Protein AF-A0A7S1R0U5-F1 (afdb_monomer)

Sequence (116 aa):
VPAEVRAEVKICLTGCLPHVRLEWDQLREHDVIFLVRIEAPDEPFEGKVSELDVSEFPERFGVRALRGAEVTELLDEEGNVVSDPNPAERKTPVGDNRVLRVLLDPAQYHADLDSV

Structure (mmCIF, N/CA/C/O backbone):
data_AF-A0A7S1R0U5-F1
#
_entry.id   AF-A0A7S1R0U5-F1
#
loop_
_atom_site.group_PDB
_atom_site.id
_atom_site.type_symbol
_atom_site.label_atom_id
_atom_site.label_alt_id
_atom_site.label_comp_id
_atom_site.label_asym_id
_atom_site.label_entity_id
_atom_site.label_seq_id
_atom_site.pdbx_PDB_ins_code
_atom_site.Cartn_x
_atom_site.Cartn_y
_atom_site.Cartn_z
_atom_site.occupancy
_atom_site.B_iso_or_equiv
_atom_site.auth_seq_id
_atom_site.auth_comp_id
_atom_site.auth_asym_id
_atom_site.auth_atom_id
_atom_site.pdbx_PDB_model_num
ATOM 1 N N . VAL A 1 1 ? -15.137 -16.455 -4.804 1.00 86.81 1 VAL A N 1
ATOM 2 C CA . VAL A 1 1 ? -13.733 -15.985 -4.703 1.00 86.81 1 VAL A CA 1
ATOM 3 C C . VAL A 1 1 ? -13.115 -15.886 -6.098 1.00 86.81 1 VAL A C 1
ATOM 5 O O . VAL A 1 1 ? -13.153 -16.887 -6.811 1.00 86.81 1 VAL A O 1
ATOM 8 N N . PRO A 1 2 ? -12.632 -14.705 -6.528 1.00 95.44 2 PRO A N 1
ATOM 9 C CA . PRO A 1 2 ? -11.929 -14.534 -7.804 1.00 95.44 2 PRO A CA 1
ATOM 10 C C . PRO A 1 2 ? -10.569 -15.252 -7.811 1.00 95.44 2 PRO A C 1
ATOM 12 O O . PRO A 1 2 ? -10.019 -15.549 -6.756 1.00 95.44 2 PRO A O 1
ATOM 15 N N . ALA A 1 3 ? -10.027 -15.535 -8.998 1.00 95.88 3 ALA A N 1
ATOM 16 C CA . ALA A 1 3 ? -8.712 -16.174 -9.129 1.00 95.88 3 ALA A CA 1
ATOM 17 C C . ALA A 1 3 ? -7.557 -15.230 -8.751 1.00 95.88 3 ALA A C 1
ATOM 19 O O . ALA A 1 3 ? -6.531 -15.679 -8.254 1.00 95.88 3 ALA A O 1
ATOM 20 N N . GLU A 1 4 ? -7.733 -13.932 -8.987 1.00 97.12 4 GLU A N 1
ATOM 21 C CA . GLU A 1 4 ? -6.749 -12.888 -8.720 1.00 97.12 4 GLU A CA 1
ATOM 22 C C . GLU A 1 4 ? -7.475 -11.535 -8.657 1.00 97.12 4 GLU A C 1
ATOM 24 O O . GLU A 1 4 ? -8.501 -11.351 -9.322 1.00 97.12 4 GLU A O 1
ATOM 29 N N . VAL A 1 5 ? -6.956 -10.591 -7.870 1.00 98.12 5 VAL A N 1
ATOM 30 C CA . VAL A 1 5 ? -7.469 -9.218 -7.787 1.00 98.12 5 VAL A CA 1
ATOM 31 C C . VAL A 1 5 ? -6.295 -8.255 -7.926 1.00 98.12 5 VAL A C 1
ATOM 33 O O . VAL A 1 5 ? -5.392 -8.260 -7.093 1.00 98.12 5 VAL A O 1
ATOM 36 N N . ARG A 1 6 ? -6.310 -7.424 -8.974 1.00 98.31 6 ARG A N 1
ATOM 37 C CA . ARG A 1 6 ? -5.282 -6.406 -9.244 1.00 98.31 6 ARG A CA 1
ATOM 38 C C . ARG A 1 6 ? -5.807 -5.006 -8.962 1.00 98.31 6 ARG A C 1
ATOM 40 O O . ARG A 1 6 ? -6.972 -4.720 -9.238 1.00 98.31 6 ARG A O 1
ATOM 47 N N . ALA A 1 7 ? -4.930 -4.125 -8.496 1.00 98.19 7 ALA A N 1
ATOM 48 C CA . ALA A 1 7 ? -5.223 -2.705 -8.344 1.00 98.19 7 ALA A CA 1
ATOM 49 C C . ALA A 1 7 ? -4.005 -1.832 -8.681 1.00 98.19 7 ALA A C 1
ATOM 51 O O . ALA A 1 7 ? -2.863 -2.291 -8.653 1.00 98.19 7 ALA A O 1
ATOM 52 N N . GLU A 1 8 ? -4.265 -0.558 -8.974 1.00 98.06 8 GLU A N 1
ATOM 53 C CA . GLU A 1 8 ? -3.242 0.486 -9.058 1.00 98.06 8 GLU A CA 1
ATOM 54 C C . GLU A 1 8 ? -3.438 1.486 -7.917 1.00 98.06 8 GLU A C 1
ATOM 56 O O . GLU A 1 8 ? -4.528 2.033 -7.737 1.00 98.06 8 GLU A O 1
ATOM 61 N N . VAL A 1 9 ? -2.372 1.750 -7.165 1.00 98.00 9 VAL A N 1
ATOM 62 C CA . VAL A 1 9 ? -2.334 2.738 -6.085 1.00 98.00 9 VAL A CA 1
ATOM 63 C C . VAL A 1 9 ? -1.407 3.867 -6.506 1.00 98.00 9 VAL A C 1
ATOM 65 O O . VAL A 1 9 ? -0.221 3.656 -6.748 1.00 98.00 9 VAL A O 1
ATOM 68 N N . LYS A 1 10 ? -1.950 5.079 -6.608 1.00 97.94 10 LYS A N 1
ATOM 69 C CA . LYS A 1 10 ? -1.190 6.269 -6.998 1.00 97.94 10 LYS A CA 1
ATOM 70 C C . LYS A 1 10 ? -0.837 7.076 -5.761 1.00 97.94 10 LYS A C 1
ATOM 72 O O . LYS A 1 10 ? -1.724 7.394 -4.972 1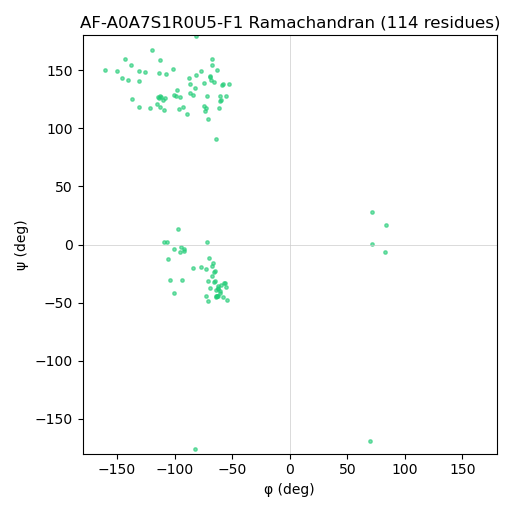.00 97.94 10 LYS A O 1
ATOM 77 N N . ILE A 1 11 ? 0.436 7.423 -5.618 1.00 96.81 11 ILE A N 1
ATOM 78 C CA . ILE A 1 11 ? 0.931 8.256 -4.521 1.00 96.81 11 ILE A CA 1
ATOM 79 C C . ILE A 1 11 ? 1.701 9.453 -5.074 1.00 96.81 11 ILE A C 1
ATOM 81 O O . ILE A 1 11 ? 2.339 9.370 -6.123 1.00 96.81 11 ILE A O 1
ATOM 85 N N . CYS A 1 12 ? 1.634 10.566 -4.349 1.00 97.19 12 CYS A N 1
ATOM 86 C CA . CYS A 1 12 ? 2.373 11.786 -4.644 1.00 97.19 1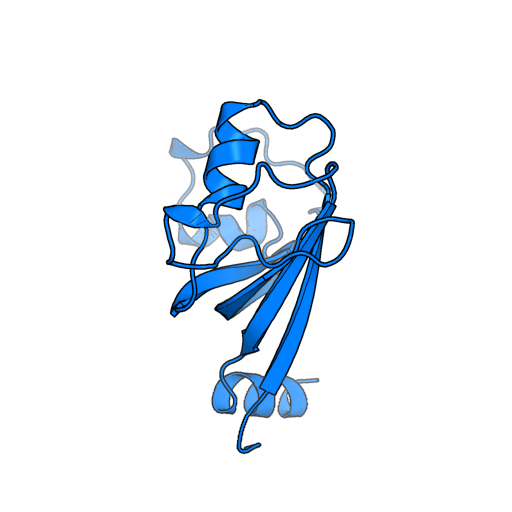2 CYS A CA 1
ATOM 87 C C . CYS A 1 12 ? 3.358 12.045 -3.504 1.00 97.19 12 CYS A C 1
ATOM 89 O O . CYS A 1 12 ? 2.955 12.169 -2.349 1.00 97.19 12 CYS A O 1
ATOM 91 N N . LEU A 1 13 ? 4.646 12.108 -3.836 1.00 96.44 13 LEU A N 1
ATOM 92 C CA . LEU A 1 13 ? 5.743 12.313 -2.889 1.00 96.44 13 LEU A CA 1
ATOM 93 C C . LEU A 1 13 ? 6.194 13.783 -2.818 1.00 96.44 13 LEU A C 1
ATOM 95 O O . LEU A 1 13 ? 7.260 14.088 -2.273 1.00 96.44 13 LEU A O 1
ATOM 99 N N . THR A 1 14 ? 5.412 14.711 -3.377 1.00 97.06 14 THR A N 1
ATOM 100 C CA . THR A 1 14 ? 5.710 16.145 -3.323 1.00 97.06 14 THR A CA 1
ATOM 101 C C . THR A 1 14 ? 5.755 16.624 -1.874 1.00 97.06 14 THR A C 1
ATOM 103 O O . THR A 1 14 ? 4.837 16.404 -1.090 1.00 97.06 14 THR A O 1
ATOM 106 N N . GLY A 1 15 ? 6.844 17.303 -1.509 1.00 95.69 15 GLY A N 1
ATOM 107 C CA . GLY A 1 15 ? 7.069 17.799 -0.149 1.00 95.69 15 GLY A CA 1
ATOM 108 C C . GLY A 1 15 ? 7.640 16.766 0.829 1.00 95.69 15 GLY A C 1
ATOM 109 O O . GLY A 1 15 ? 8.020 17.143 1.938 1.00 95.69 15 GLY A O 1
ATOM 110 N N . CYS A 1 16 ? 7.775 15.493 0.438 1.00 96.44 16 CYS A N 1
ATOM 111 C CA . CYS A 1 16 ? 8.494 14.506 1.238 1.00 96.44 16 CYS A CA 1
ATOM 112 C C . CYS A 1 16 ? 10.001 14.803 1.262 1.00 96.44 16 CYS A C 1
ATOM 114 O O . CYS A 1 16 ? 10.595 15.235 0.270 1.00 96.44 16 CYS A O 1
ATOM 116 N N . LEU A 1 17 ? 10.643 14.517 2.398 1.00 96.81 17 LEU A N 1
ATOM 117 C CA . LEU A 1 17 ? 12.095 14.632 2.529 1.00 96.81 17 LEU A CA 1
ATOM 118 C C . LEU A 1 17 ? 12.805 13.646 1.580 1.00 96.81 17 LEU A C 1
ATOM 120 O O . LEU A 1 17 ? 12.283 12.555 1.341 1.00 96.81 17 LEU A O 1
ATOM 124 N N . PRO A 1 18 ? 14.018 13.964 1.083 1.00 93.94 18 PRO A N 1
ATOM 125 C CA . PRO A 1 18 ? 14.710 13.115 0.109 1.00 93.94 18 PRO A CA 1
ATOM 126 C C . PRO A 1 18 ? 14.903 11.655 0.545 1.00 93.94 18 PRO A C 1
ATOM 128 O O . PRO A 1 18 ? 14.793 10.759 -0.284 1.00 93.94 18 PRO A O 1
ATOM 131 N N . HIS A 1 19 ? 15.153 11.398 1.834 1.00 94.81 19 HIS A N 1
ATOM 132 C CA . HIS A 1 19 ? 15.307 10.029 2.339 1.00 94.81 19 HIS A CA 1
ATOM 133 C C . HIS A 1 19 ? 13.985 9.248 2.328 1.00 94.81 19 HIS A C 1
ATOM 135 O O . HIS A 1 19 ? 13.989 8.085 1.953 1.00 94.81 19 HIS A O 1
ATOM 141 N N . VAL A 1 20 ? 12.856 9.896 2.643 1.00 95.31 20 VAL A N 1
ATOM 142 C CA . VAL A 1 20 ? 11.522 9.276 2.568 1.00 95.31 20 VAL A CA 1
ATOM 143 C C . VAL A 1 20 ? 11.213 8.894 1.125 1.00 95.31 20 VAL A C 1
ATOM 145 O O . VAL A 1 20 ? 10.764 7.787 0.859 1.00 95.31 20 VAL A O 1
ATOM 148 N N . ARG A 1 21 ? 11.507 9.784 0.169 1.00 94.38 21 ARG A N 1
ATOM 149 C CA . ARG A 1 21 ? 11.344 9.483 -1.262 1.00 94.38 21 ARG A CA 1
ATOM 150 C C . ARG A 1 21 ? 12.162 8.263 -1.676 1.00 94.38 21 ARG A C 1
ATOM 152 O O . ARG A 1 21 ? 11.635 7.381 -2.340 1.00 94.38 21 ARG A O 1
ATOM 159 N N . LEU A 1 22 ? 13.419 8.203 -1.236 1.00 92.12 22 LEU A N 1
ATOM 160 C CA . LEU A 1 22 ? 14.305 7.081 -1.523 1.00 92.12 22 LEU A CA 1
ATOM 161 C C . LEU A 1 22 ? 13.783 5.760 -0.938 1.00 92.12 22 LEU A C 1
ATOM 163 O O . LEU A 1 22 ? 13.920 4.735 -1.590 1.00 92.12 22 LEU A O 1
ATOM 167 N N . GLU A 1 23 ? 13.191 5.774 0.258 1.00 94.00 23 GLU A N 1
ATOM 168 C CA . GLU A 1 23 ? 12.573 4.582 0.856 1.00 94.00 23 GLU A CA 1
ATOM 169 C C . GLU A 1 23 ? 11.394 4.072 0.015 1.00 94.00 23 GLU A C 1
ATOM 171 O O . GLU A 1 23 ? 11.322 2.879 -0.272 1.00 94.00 23 GLU A O 1
ATOM 176 N N . TRP A 1 24 ? 10.517 4.965 -0.458 1.00 95.25 24 TRP A N 1
ATOM 177 C CA . TRP A 1 24 ? 9.428 4.589 -1.372 1.00 95.25 24 TRP A CA 1
ATOM 178 C C . TRP A 1 24 ? 9.946 4.063 -2.715 1.00 95.25 24 TRP A C 1
ATOM 180 O O . TRP A 1 24 ? 9.411 3.090 -3.240 1.00 95.25 24 TRP A O 1
ATOM 190 N N . ASP A 1 25 ? 11.013 4.663 -3.245 1.00 93.44 25 ASP A N 1
ATOM 191 C CA . ASP A 1 25 ? 11.663 4.243 -4.493 1.00 93.44 25 ASP A CA 1
ATOM 192 C C . ASP A 1 25 ? 12.401 2.897 -4.368 1.00 93.44 25 ASP A C 1
ATOM 194 O O . ASP A 1 25 ? 12.819 2.321 -5.372 1.00 93.44 25 ASP A O 1
ATOM 198 N N . GLN A 1 26 ? 12.587 2.387 -3.148 1.00 92.81 26 GLN A N 1
ATOM 199 C CA . GLN A 1 26 ? 13.238 1.103 -2.886 1.00 92.81 26 GLN A CA 1
ATOM 200 C C . GLN A 1 26 ? 12.273 -0.081 -2.813 1.00 92.81 26 GLN A C 1
ATOM 202 O O . GLN A 1 26 ? 12.766 -1.210 -2.716 1.00 92.81 26 GLN A O 1
ATOM 207 N N . LEU A 1 27 ? 10.956 0.157 -2.879 1.00 94.69 27 LEU A N 1
ATOM 208 C CA . LEU A 1 27 ? 9.956 -0.909 -2.920 1.00 94.69 27 LEU A CA 1
ATOM 209 C C . LEU A 1 27 ? 10.176 -1.820 -4.131 1.00 94.69 27 LEU A C 1
ATOM 211 O O . LEU A 1 27 ? 10.442 -1.366 -5.249 1.00 94.69 27 LEU A O 1
ATOM 215 N N . ARG A 1 28 ? 10.055 -3.122 -3.895 1.00 92.69 28 ARG A N 1
ATOM 216 C CA . ARG A 1 28 ? 10.321 -4.182 -4.867 1.00 92.69 28 ARG A CA 1
ATOM 217 C C . ARG A 1 28 ? 9.083 -5.022 -5.117 1.00 92.69 28 ARG A C 1
ATOM 219 O O . ARG A 1 28 ? 8.105 -4.971 -4.377 1.00 92.69 28 ARG A O 1
ATOM 226 N N . GLU A 1 29 ? 9.169 -5.833 -6.161 1.00 94.50 29 GLU A N 1
ATOM 227 C CA . GLU A 1 29 ? 8.248 -6.949 -6.341 1.00 94.50 29 GLU A CA 1
ATOM 228 C C . GLU A 1 29 ? 8.226 -7.826 -5.076 1.00 94.50 29 GLU A C 1
ATOM 230 O O . GLU A 1 29 ? 9.272 -8.091 -4.476 1.00 94.50 29 GLU A O 1
ATOM 235 N N . HIS A 1 30 ? 7.027 -8.258 -4.691 1.00 95.44 30 HIS A N 1
ATOM 236 C CA . HIS A 1 30 ? 6.704 -9.045 -3.499 1.00 95.44 30 HIS A CA 1
ATOM 237 C C . HIS A 1 30 ? 6.789 -8.309 -2.153 1.00 95.44 30 HIS A C 1
ATOM 239 O O . HIS A 1 30 ? 6.491 -8.912 -1.118 1.00 95.44 30 HIS A O 1
ATOM 245 N N . ASP A 1 31 ? 7.137 -7.018 -2.127 1.00 96.88 31 ASP A N 1
ATOM 246 C CA . ASP A 1 31 ? 7.005 -6.236 -0.897 1.00 96.88 31 ASP A CA 1
ATOM 247 C C . ASP A 1 31 ? 5.524 -6.089 -0.520 1.00 96.88 31 ASP A C 1
ATOM 249 O O . ASP A 1 31 ? 4.653 -5.871 -1.365 1.00 96.88 31 ASP A O 1
ATOM 253 N N . VAL A 1 32 ? 5.230 -6.191 0.777 1.00 97.56 32 VAL A N 1
ATOM 254 C CA . VAL A 1 32 ? 3.867 -6.057 1.302 1.00 97.56 32 VAL A CA 1
ATOM 255 C C . VAL A 1 32 ? 3.632 -4.626 1.764 1.00 97.56 32 VAL A C 1
ATOM 257 O O . VAL A 1 32 ? 4.362 -4.103 2.606 1.00 97.56 32 VAL A O 1
ATOM 260 N N . ILE A 1 33 ? 2.558 -4.018 1.266 1.00 97.50 33 ILE A N 1
ATOM 261 C CA . ILE A 1 33 ? 2.040 -2.737 1.743 1.00 97.50 33 ILE A CA 1
ATOM 262 C C . ILE A 1 33 ? 0.678 -2.926 2.411 1.00 97.50 33 ILE A C 1
ATOM 264 O O . ILE A 1 33 ? -0.045 -3.892 2.159 1.00 97.50 33 ILE A O 1
ATOM 268 N N . PHE A 1 34 ? 0.304 -1.961 3.246 1.00 97.88 34 PHE A N 1
ATOM 269 C CA . PHE A 1 34 ? -1.013 -1.917 3.867 1.00 97.88 34 PHE A CA 1
ATOM 270 C C . PHE A 1 34 ? -1.814 -0.725 3.350 1.00 97.88 34 PHE A C 1
ATOM 272 O O . PHE A 1 34 ? -1.376 0.422 3.423 1.00 97.88 34 PHE A O 1
ATOM 279 N N . LEU A 1 35 ? -3.018 -1.001 2.859 1.00 97.56 35 LEU A N 1
ATOM 280 C CA . LEU A 1 35 ? -4.013 -0.008 2.484 1.00 97.56 35 LEU A CA 1
ATOM 281 C C . LEU A 1 35 ? -4.868 0.296 3.713 1.00 97.56 35 LEU A C 1
ATOM 283 O O . LEU A 1 35 ? -5.614 -0.563 4.192 1.00 97.56 35 LEU A O 1
ATOM 287 N N . VAL A 1 36 ? -4.741 1.515 4.235 1.00 97.00 36 VAL A N 1
ATOM 288 C CA . VAL A 1 36 ? -5.446 1.965 5.440 1.00 97.00 36 VAL A CA 1
ATOM 289 C C . VAL A 1 36 ? -6.532 2.961 5.053 1.00 97.00 36 VAL A C 1
ATOM 291 O O . VAL A 1 36 ? -6.253 3.971 4.409 1.00 97.00 36 VAL A O 1
ATOM 294 N N . ARG A 1 37 ? -7.772 2.706 5.478 1.00 96.25 37 ARG A N 1
ATOM 295 C CA . ARG A 1 37 ? -8.871 3.673 5.379 1.00 96.25 37 ARG A CA 1
ATOM 296 C C . ARG A 1 37 ? -9.001 4.411 6.702 1.00 96.25 37 ARG A C 1
ATOM 298 O O . ARG A 1 37 ? -9.339 3.795 7.713 1.00 96.25 37 ARG A O 1
ATOM 305 N N . ILE A 1 38 ? -8.769 5.718 6.664 1.00 95.50 38 ILE A N 1
ATOM 306 C CA . ILE A 1 38 ? -8.907 6.612 7.812 1.00 95.50 38 ILE A CA 1
ATOM 307 C C . ILE A 1 38 ? -10.095 7.542 7.562 1.00 95.50 38 ILE A C 1
ATOM 309 O O . ILE A 1 38 ? -10.168 8.199 6.525 1.00 95.50 38 ILE A O 1
ATOM 313 N N . GLU A 1 39 ? -11.020 7.591 8.511 1.00 95.06 39 GLU A N 1
ATOM 314 C CA . GLU A 1 39 ? -12.069 8.604 8.601 1.00 95.06 39 GLU A CA 1
ATOM 315 C C . GLU A 1 39 ? -11.736 9.505 9.783 1.00 95.06 39 GLU A C 1
ATOM 317 O O . GLU A 1 39 ? -11.697 9.026 10.912 1.00 95.06 39 GLU A O 1
ATOM 322 N N . ALA A 1 40 ? -11.469 10.789 9.535 1.00 92.06 40 ALA A N 1
ATOM 323 C CA . ALA A 1 40 ? -11.093 11.706 10.606 1.00 92.06 40 ALA A CA 1
ATOM 324 C C . ALA A 1 40 ? -12.161 11.704 11.723 1.00 92.06 40 ALA A C 1
ATOM 326 O O . ALA A 1 40 ? -13.343 11.866 11.409 1.00 92.06 40 ALA A O 1
ATOM 327 N N . PRO A 1 41 ? -11.772 11.503 12.996 1.00 89.50 41 PRO A N 1
ATOM 328 C CA . PRO A 1 41 ? -12.703 11.591 14.113 1.00 89.50 41 PRO A CA 1
ATOM 329 C C . PRO A 1 41 ? -13.179 13.037 14.301 1.00 89.50 41 PRO A C 1
ATOM 331 O O . PRO A 1 41 ? -12.465 13.981 13.956 1.00 89.50 41 PRO A O 1
ATOM 334 N N . ASP A 1 42 ? -14.370 13.201 14.882 1.00 88.38 42 ASP A N 1
ATOM 335 C CA . ASP A 1 42 ? -14.952 14.524 15.151 1.00 88.38 42 ASP A CA 1
ATOM 336 C C . ASP A 1 42 ? -14.093 15.344 16.127 1.00 88.38 42 ASP A C 1
ATOM 338 O O . ASP A 1 42 ? -13.958 16.559 15.982 1.00 88.38 42 ASP A O 1
ATOM 342 N N . GLU A 1 43 ? -13.478 14.669 17.101 1.00 89.56 43 GLU A N 1
ATOM 343 C CA . GLU A 1 43 ? -12.570 15.269 18.075 1.00 89.56 43 GLU A CA 1
ATOM 344 C C . GLU A 1 43 ? -11.146 14.720 17.890 1.00 89.56 43 GLU A C 1
ATOM 346 O O . GLU A 1 43 ? -10.948 13.498 17.896 1.00 89.56 43 GLU A O 1
ATOM 351 N N . PRO A 1 44 ? -10.130 15.589 17.736 1.00 86.69 44 PRO A N 1
ATOM 352 C CA . PRO A 1 44 ? -8.748 15.150 17.635 1.00 86.69 44 PRO A CA 1
ATOM 353 C C . PRO A 1 44 ? -8.260 14.584 18.974 1.00 86.69 44 PRO A C 1
ATOM 355 O O . PRO A 1 44 ? -8.588 15.085 20.048 1.00 86.69 44 PRO A O 1
ATOM 358 N N . PHE A 1 45 ? -7.418 13.555 18.920 1.00 88.56 45 PHE A N 1
ATOM 359 C CA . PHE A 1 45 ? -6.771 13.032 20.118 1.00 88.56 45 PHE A CA 1
ATOM 360 C C . PHE A 1 45 ? -5.675 13.992 20.611 1.00 88.56 45 PHE A C 1
ATOM 362 O O . PHE A 1 45 ? -4.689 14.226 19.916 1.00 88.56 45 PHE A O 1
ATOM 369 N N . GLU A 1 46 ? -5.834 14.524 21.825 1.00 88.69 46 GLU A N 1
ATOM 370 C CA . GLU A 1 46 ? -4.899 15.491 22.432 1.00 88.69 46 GLU A CA 1
ATOM 371 C C . GLU A 1 46 ? -3.846 14.849 23.360 1.00 88.69 46 GLU A C 1
ATOM 373 O O . GLU A 1 46 ? -2.943 15.525 23.854 1.00 88.69 46 GLU A O 1
ATOM 378 N N . GLY A 1 47 ? -3.954 13.543 23.625 1.00 88.25 47 GLY A N 1
ATOM 379 C CA . GLY A 1 47 ? -3.036 12.813 24.501 1.00 88.25 47 GLY A CA 1
ATOM 380 C C . GLY A 1 47 ? -1.729 12.398 23.818 1.00 88.25 47 GLY A C 1
ATOM 381 O O . GLY A 1 47 ? -1.506 12.608 22.625 1.00 88.25 47 GLY A O 1
ATOM 382 N N . LYS A 1 48 ? -0.844 11.736 24.572 1.00 90.06 48 LYS A N 1
ATOM 383 C CA . LYS A 1 48 ? 0.347 11.101 23.993 1.00 90.06 48 LYS A CA 1
ATOM 384 C C . LYS A 1 48 ? -0.006 9.722 23.456 1.00 90.06 48 LYS A C 1
ATOM 386 O O . LYS A 1 48 ? -0.512 8.885 24.193 1.00 90.06 48 LYS A O 1
ATOM 391 N N . VAL A 1 49 ? 0.353 9.450 22.203 1.00 88.38 49 VAL A N 1
ATOM 392 C CA . VAL A 1 49 ? 0.116 8.140 21.562 1.00 88.38 49 VAL A CA 1
ATOM 393 C C . VAL A 1 49 ? 0.743 6.988 22.357 1.00 88.38 49 VAL A C 1
ATOM 395 O O . VAL A 1 49 ? 0.177 5.9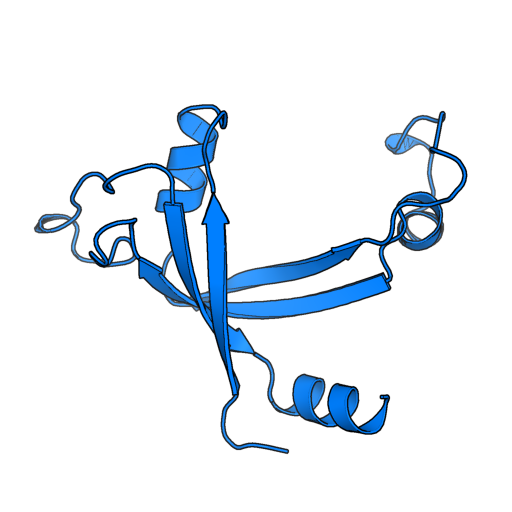07 22.419 1.00 88.38 49 VAL A O 1
ATOM 398 N N . SER A 1 50 ? 1.877 7.227 23.024 1.00 89.25 50 SER A N 1
ATOM 399 C CA . SER A 1 50 ? 2.568 6.231 23.857 1.00 89.25 50 SER A CA 1
ATOM 400 C C . SER A 1 50 ? 1.804 5.800 25.113 1.00 89.25 50 SER A C 1
ATOM 402 O O . SER A 1 50 ? 2.198 4.829 25.748 1.00 89.25 50 SER A O 1
ATOM 404 N N . GLU A 1 51 ? 0.786 6.559 25.520 1.00 89.38 51 GLU A N 1
ATOM 405 C CA . GLU A 1 51 ? -0.038 6.288 26.705 1.00 89.38 51 GLU A CA 1
ATOM 406 C C . GLU A 1 51 ? -1.386 5.646 26.328 1.00 89.38 51 GLU A C 1
ATOM 408 O O . GLU A 1 51 ? -2.153 5.287 27.216 1.00 89.38 51 GLU A O 1
ATOM 413 N N . LEU A 1 52 ? -1.669 5.499 25.028 1.00 89.94 52 LEU A N 1
ATOM 414 C CA . LEU A 1 52 ? -2.901 4.910 24.515 1.00 89.94 52 LEU A CA 1
ATOM 415 C C . LEU A 1 52 ? -2.784 3.384 24.422 1.00 89.94 52 LEU A C 1
ATOM 417 O O . LEU A 1 52 ? -1.765 2.866 23.956 1.00 89.94 52 LEU A O 1
ATOM 421 N N . ASP A 1 53 ? -3.838 2.663 24.808 1.00 92.50 53 ASP A N 1
ATOM 422 C CA . ASP A 1 53 ? -3.904 1.226 24.551 1.00 92.50 53 ASP A CA 1
ATOM 423 C C . ASP A 1 53 ? -4.039 0.967 23.039 1.00 92.50 53 ASP A C 1
ATOM 425 O O . ASP A 1 53 ? -4.748 1.672 22.315 1.00 92.50 53 ASP A O 1
ATOM 429 N N . VAL A 1 54 ? -3.370 -0.072 22.535 1.00 90.12 54 VAL A N 1
ATOM 430 C CA . VAL A 1 54 ? -3.415 -0.451 21.112 1.00 90.12 54 VAL A CA 1
ATOM 431 C C . VAL A 1 54 ? -4.852 -0.708 20.643 1.00 90.12 54 VAL A C 1
ATOM 433 O O . VAL A 1 54 ? -5.186 -0.410 19.498 1.00 90.12 54 VAL A O 1
ATOM 436 N N . SER A 1 55 ? -5.711 -1.229 21.519 1.00 92.00 55 SER A N 1
ATOM 437 C CA . SER A 1 55 ? -7.124 -1.483 21.225 1.00 92.00 55 SER A CA 1
ATOM 438 C C . SER A 1 55 ? -7.951 -0.209 21.025 1.00 92.00 55 SER A C 1
ATOM 440 O O . SER A 1 55 ? -8.920 -0.235 20.269 1.00 92.00 55 SER A O 1
ATOM 442 N N . GLU A 1 56 ? -7.554 0.911 21.632 1.00 91.44 56 GLU A N 1
ATOM 443 C CA . GLU A 1 56 ? -8.232 2.205 21.492 1.00 91.44 56 GLU A CA 1
ATOM 444 C C . GLU A 1 56 ? -7.774 2.971 20.242 1.00 91.44 56 GLU A C 1
ATOM 446 O O . GLU A 1 56 ? -8.473 3.866 19.759 1.00 91.44 56 GLU A O 1
ATOM 451 N 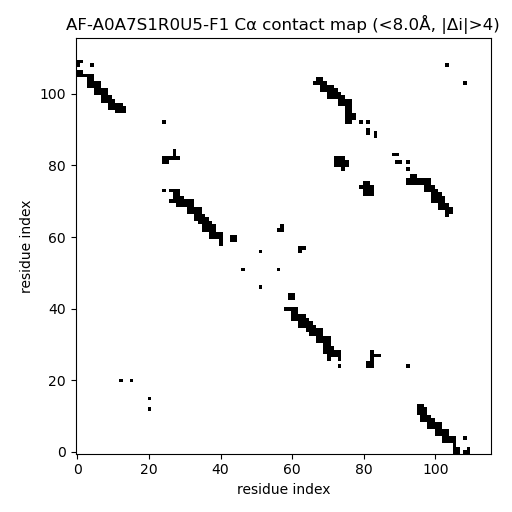N . PHE A 1 57 ? -6.603 2.629 19.693 1.00 92.12 57 PHE A N 1
ATOM 452 C CA . PHE A 1 57 ? -5.997 3.336 18.564 1.00 92.12 57 PHE A CA 1
ATOM 453 C C . PHE A 1 57 ? -6.919 3.447 17.335 1.00 92.12 57 PHE A C 1
ATOM 455 O O . PHE A 1 57 ? -7.063 4.559 16.820 1.00 92.12 57 PHE A O 1
ATOM 462 N N . PRO A 1 58 ? -7.587 2.375 16.857 1.00 92.81 58 PRO A N 1
ATOM 463 C CA . PRO A 1 58 ? -8.433 2.483 15.674 1.00 92.81 58 PRO A CA 1
ATOM 464 C C . PRO A 1 58 ? -9.581 3.478 15.844 1.00 92.81 58 PRO A C 1
ATOM 466 O O . PRO A 1 58 ? -9.867 4.235 14.923 1.00 92.81 58 PRO A O 1
ATOM 469 N N . GLU A 1 59 ? -10.211 3.519 17.018 1.00 91.50 59 GLU A N 1
ATOM 470 C CA . GLU A 1 59 ? -11.308 4.447 17.290 1.00 91.50 59 GLU A CA 1
ATOM 471 C C . GLU A 1 59 ? -10.799 5.888 17.408 1.00 91.50 59 GLU A C 1
ATOM 473 O O . GLU A 1 59 ? -11.310 6.778 16.731 1.00 91.50 59 GLU A O 1
ATOM 478 N N . ARG A 1 60 ? -9.738 6.108 18.195 1.00 91.94 60 ARG A N 1
ATOM 479 C CA . ARG A 1 60 ? -9.166 7.442 18.449 1.00 91.94 60 ARG A CA 1
ATOM 480 C C . ARG A 1 60 ? -8.574 8.110 17.214 1.00 91.94 60 ARG A C 1
ATOM 482 O O . ARG A 1 60 ? -8.584 9.332 17.136 1.00 91.94 60 ARG A O 1
ATOM 489 N N . PHE A 1 61 ? -8.044 7.327 16.277 1.00 93.06 61 PHE A N 1
ATOM 490 C CA . PHE A 1 61 ? -7.439 7.829 15.039 1.00 93.06 61 PHE A CA 1
ATOM 491 C C . PHE A 1 61 ? -8.305 7.579 13.803 1.00 93.06 61 PHE A C 1
ATOM 493 O O . PHE A 1 61 ? -7.897 7.925 12.696 1.00 93.06 61 PHE A O 1
ATOM 500 N N . GLY A 1 62 ? -9.493 6.995 13.975 1.00 94.69 62 GLY A N 1
ATOM 501 C CA . GLY A 1 62 ? -10.455 6.816 12.895 1.00 94.69 62 GLY A CA 1
ATOM 502 C C . GLY A 1 62 ? -10.068 5.767 11.849 1.00 94.69 62 GLY A C 1
ATOM 503 O O . GLY A 1 62 ? -10.469 5.864 10.691 1.00 94.69 62 GLY A O 1
ATOM 504 N N . VAL A 1 63 ? -9.288 4.750 12.217 1.00 95.19 63 VAL A N 1
ATOM 505 C CA . VAL A 1 63 ? -8.947 3.638 11.318 1.00 95.19 63 VAL A CA 1
ATOM 506 C C . VAL A 1 63 ? -10.166 2.729 11.159 1.00 95.19 63 VAL A C 1
ATOM 508 O O . VAL A 1 63 ? -10.608 2.088 12.110 1.00 95.19 63 VAL A O 1
ATOM 511 N N . ARG A 1 64 ? -10.716 2.654 9.943 1.00 94.81 64 ARG A N 1
ATOM 512 C CA . ARG A 1 64 ? -11.942 1.889 9.643 1.00 94.81 64 ARG A CA 1
ATOM 513 C C . ARG A 1 64 ? -11.694 0.577 8.927 1.00 94.81 64 ARG A C 1
ATOM 515 O O . ARG A 1 64 ? -12.471 -0.359 9.074 1.00 94.81 64 ARG A O 1
ATOM 522 N N . ALA A 1 65 ? -10.644 0.519 8.120 1.00 94.75 65 ALA A N 1
ATOM 523 C CA . ALA A 1 65 ? -10.286 -0.685 7.393 1.00 94.75 65 ALA A CA 1
ATOM 524 C C . ALA A 1 65 ? -8.778 -0.750 7.172 1.00 94.75 65 ALA A C 1
ATOM 526 O O . ALA A 1 65 ? -8.110 0.274 7.020 1.00 94.75 65 ALA A O 1
ATOM 527 N N . LEU A 1 66 ? -8.277 -1.980 7.125 1.00 95.75 66 LEU A N 1
ATOM 528 C CA . LEU A 1 66 ? -6.891 -2.315 6.846 1.00 95.75 66 LEU A CA 1
ATOM 529 C C . LEU A 1 66 ? -6.876 -3.505 5.891 1.00 95.75 66 LEU A C 1
ATOM 531 O O . LEU A 1 66 ? -7.496 -4.528 6.188 1.00 95.75 66 LEU A O 1
ATOM 535 N N . ARG A 1 67 ? -6.195 -3.389 4.754 1.00 97.44 67 ARG A N 1
ATOM 536 C CA . ARG A 1 67 ? -6.011 -4.491 3.800 1.00 97.44 67 ARG A CA 1
ATOM 537 C C . ARG A 1 67 ? -4.546 -4.615 3.425 1.00 97.44 67 ARG A C 1
ATOM 539 O O . ARG A 1 67 ? -3.867 -3.605 3.281 1.00 97.44 67 ARG A O 1
ATOM 546 N N . GLY A 1 68 ? -4.065 -5.845 3.290 1.00 97.81 68 GLY A N 1
ATOM 547 C CA . GLY A 1 68 ? -2.747 -6.110 2.725 1.00 97.81 68 GLY A CA 1
ATOM 548 C C . GLY A 1 68 ? -2.802 -6.072 1.201 1.00 97.81 68 GLY A C 1
ATOM 549 O O . GLY A 1 68 ? -3.810 -6.461 0.606 1.00 97.81 68 GLY A O 1
ATOM 550 N N . ALA A 1 69 ? -1.720 -5.612 0.588 1.00 98.38 69 ALA A N 1
ATOM 551 C CA . ALA A 1 69 ? -1.501 -5.705 -0.843 1.00 98.38 69 ALA A CA 1
ATOM 552 C C . ALA A 1 69 ? -0.033 -6.048 -1.113 1.00 98.38 69 ALA A C 1
ATOM 554 O O . ALA A 1 69 ? 0.858 -5.552 -0.426 1.00 98.38 69 ALA A O 1
ATOM 555 N N . GLU A 1 70 ? 0.215 -6.892 -2.104 1.00 98.38 70 GLU A N 1
ATOM 556 C CA . GLU A 1 70 ? 1.561 -7.261 -2.536 1.00 98.38 70 GLU A CA 1
ATOM 557 C C . GLU A 1 70 ? 1.942 -6.443 -3.767 1.00 98.38 70 GLU A C 1
ATOM 559 O O . GLU A 1 70 ? 1.183 -6.396 -4.735 1.00 98.38 70 GLU A O 1
ATOM 564 N N . VAL A 1 71 ? 3.098 -5.786 -3.740 1.00 98.00 71 VAL A N 1
ATOM 565 C CA . VAL A 1 71 ? 3.604 -4.998 -4.866 1.00 98.00 71 VAL A CA 1
ATOM 566 C C . VAL A 1 71 ? 4.065 -5.924 -5.982 1.00 98.00 71 VAL A C 1
ATOM 568 O O . VAL A 1 71 ? 4.889 -6.806 -5.770 1.00 98.00 71 VAL A O 1
ATOM 571 N N . THR A 1 72 ? 3.570 -5.690 -7.195 1.00 97.38 72 THR A N 1
ATOM 572 C CA . THR A 1 72 ? 4.072 -6.352 -8.405 1.00 97.38 72 THR A CA 1
ATOM 573 C C . THR A 1 72 ? 5.008 -5.440 -9.184 1.00 97.38 72 THR A C 1
ATOM 575 O O . THR A 1 72 ? 6.043 -5.880 -9.664 1.00 97.38 72 THR A O 1
ATOM 578 N N . GLU A 1 73 ? 4.662 -4.155 -9.308 1.00 96.31 73 GLU A N 1
ATOM 579 C CA . GLU A 1 73 ? 5.491 -3.164 -10.001 1.00 96.31 73 GLU A CA 1
ATOM 580 C C . GLU A 1 73 ? 5.372 -1.797 -9.322 1.00 96.31 73 GLU A C 1
ATOM 582 O O . GLU A 1 73 ? 4.284 -1.389 -8.912 1.00 96.31 73 GLU A O 1
ATOM 587 N N . LEU A 1 74 ? 6.480 -1.061 -9.269 1.00 96.19 74 LEU A N 1
ATOM 588 C CA . LEU A 1 74 ? 6.511 0.364 -8.950 1.00 96.19 74 LEU A CA 1
ATOM 589 C C . LEU A 1 74 ? 6.889 1.131 -10.213 1.00 96.19 74 LEU A C 1
ATOM 591 O O . LEU A 1 74 ? 7.943 0.870 -10.789 1.00 96.19 74 LEU A O 1
ATOM 595 N N . LEU A 1 75 ? 6.061 2.089 -10.619 1.00 96.25 75 LEU A N 1
ATOM 596 C CA . LEU A 1 75 ? 6.312 2.954 -11.766 1.00 96.25 75 LEU A CA 1
ATOM 597 C C . LEU A 1 75 ? 6.527 4.405 -11.330 1.00 96.25 75 LEU A C 1
ATOM 599 O O . LEU A 1 75 ? 5.911 4.865 -10.363 1.00 96.25 75 LEU A O 1
ATOM 603 N N . ASP A 1 76 ? 7.374 5.124 -12.062 1.00 95.31 76 ASP A N 1
ATOM 604 C CA . ASP A 1 76 ? 7.529 6.574 -11.935 1.00 95.31 76 ASP A CA 1
ATOM 605 C C . ASP A 1 76 ? 6.462 7.357 -12.726 1.00 95.31 76 ASP A C 1
ATOM 607 O O . ASP A 1 76 ? 5.527 6.784 -13.292 1.00 95.31 76 ASP A O 1
ATOM 611 N N . GLU A 1 77 ? 6.576 8.686 -12.743 1.00 95.00 77 GLU A N 1
ATOM 612 C CA . GLU A 1 77 ? 5.606 9.581 -13.384 1.00 95.00 77 GLU A CA 1
ATOM 613 C C . GLU A 1 77 ? 5.541 9.436 -14.915 1.00 95.00 77 GLU A C 1
ATOM 615 O O . GLU A 1 77 ? 4.508 9.727 -15.519 1.00 95.00 77 GLU A O 1
ATOM 620 N N . GLU A 1 78 ? 6.611 8.942 -15.541 1.00 94.31 78 GLU A N 1
ATOM 621 C CA . GLU A 1 78 ? 6.674 8.671 -16.982 1.00 94.31 78 GLU A CA 1
ATOM 622 C C . GLU A 1 78 ? 6.327 7.212 -17.327 1.00 94.31 78 GLU A C 1
ATOM 624 O O . GLU A 1 78 ? 6.267 6.847 -18.502 1.00 94.31 78 GLU A O 1
ATOM 629 N N . GLY A 1 79 ? 6.057 6.375 -16.320 1.00 92.62 79 GLY A N 1
ATOM 630 C CA . GLY A 1 79 ? 5.740 4.961 -16.494 1.00 92.62 79 GLY A CA 1
ATOM 631 C C . GLY A 1 79 ? 6.968 4.055 -16.617 1.00 92.62 79 GLY A C 1
ATOM 632 O O . GLY A 1 79 ? 6.828 2.915 -17.061 1.00 92.62 79 GLY A O 1
ATOM 633 N N . ASN A 1 80 ? 8.161 4.520 -16.232 1.00 92.00 80 ASN A N 1
ATOM 634 C CA . ASN A 1 80 ? 9.333 3.654 -16.125 1.00 92.00 80 ASN A CA 1
ATOM 635 C C . ASN A 1 80 ? 9.211 2.768 -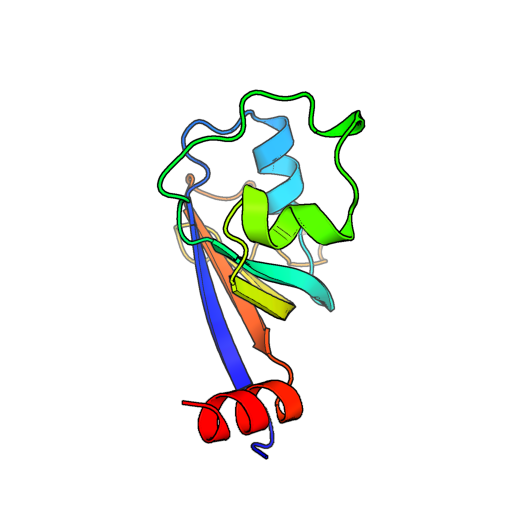14.882 1.00 92.00 80 ASN A C 1
ATOM 637 O O . ASN A 1 80 ? 8.822 3.243 -13.815 1.00 92.00 80 ASN A O 1
ATOM 641 N N . VAL A 1 81 ? 9.595 1.496 -14.999 1.00 92.12 81 VAL A N 1
ATOM 642 C CA . VAL A 1 81 ? 9.617 0.569 -13.861 1.00 92.12 81 VAL A CA 1
ATOM 643 C C . VAL A 1 81 ? 10.807 0.897 -12.953 1.00 92.12 81 VAL A C 1
ATOM 645 O O . VAL A 1 81 ? 11.960 0.840 -13.372 1.00 92.12 81 VAL A O 1
ATOM 648 N N . VAL A 1 82 ? 10.515 1.241 -11.701 1.00 90.75 82 VAL A N 1
ATOM 649 C CA . VAL A 1 82 ? 11.481 1.575 -10.642 1.00 90.75 82 VAL A CA 1
ATOM 650 C C . VAL A 1 82 ? 11.832 0.348 -9.799 1.00 90.75 82 VAL A C 1
ATOM 652 O O . VAL A 1 82 ? 12.959 0.227 -9.326 1.00 90.75 82 VAL A O 1
ATOM 655 N N . SER A 1 83 ? 10.894 -0.593 -9.652 1.00 86.62 83 SE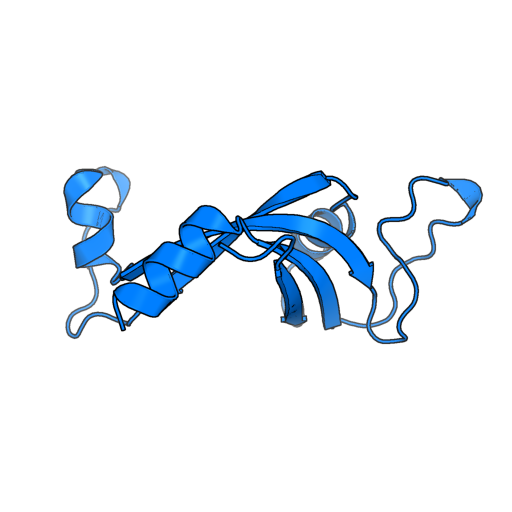R A N 1
ATOM 656 C CA . SER A 1 83 ? 11.075 -1.825 -8.869 1.00 86.62 83 SER A CA 1
ATOM 657 C C . SER A 1 83 ? 12.005 -2.856 -9.523 1.00 86.62 83 SER A C 1
ATOM 659 O O . SER A 1 83 ? 12.176 -3.941 -8.967 1.00 86.62 83 SER A O 1
ATOM 661 N N . ASP A 1 84 ? 12.595 -2.555 -10.687 1.00 79.88 84 ASP A N 1
ATOM 662 C CA . ASP A 1 84 ? 13.431 -3.500 -11.427 1.00 79.88 84 ASP A CA 1
ATOM 663 C C . ASP A 1 84 ? 14.642 -3.946 -10.570 1.00 79.88 84 ASP A C 1
ATOM 665 O O . ASP A 1 84 ? 15.417 -3.118 -10.054 1.00 79.88 84 ASP A O 1
ATOM 669 N N . PRO A 1 85 ? 14.825 -5.265 -10.369 1.00 69.38 85 PRO A N 1
ATOM 670 C CA . PRO A 1 85 ? 15.932 -5.785 -9.584 1.00 69.38 85 PRO A CA 1
ATOM 671 C C . PRO A 1 85 ? 17.299 -5.566 -10.248 1.00 69.38 85 PRO A C 1
ATOM 673 O O . PRO A 1 85 ? 18.303 -5.643 -9.537 1.00 69.38 85 PRO A O 1
ATOM 676 N N . ASN A 1 86 ? 17.369 -5.291 -11.556 1.00 78.38 86 ASN A N 1
ATOM 677 C CA . ASN A 1 86 ? 18.608 -5.113 -12.305 1.00 78.38 86 ASN A CA 1
ATOM 678 C C . ASN A 1 86 ? 19.317 -3.797 -11.924 1.00 78.38 86 ASN A C 1
ATOM 680 O O . ASN A 1 86 ? 18.906 -2.712 -12.344 1.00 78.38 86 ASN A O 1
ATOM 684 N N . PRO A 1 87 ? 20.447 -3.848 -11.193 1.00 68.44 87 PRO A N 1
ATOM 685 C CA . PRO A 1 87 ? 21.129 -2.642 -10.728 1.00 68.44 87 PRO A CA 1
ATOM 686 C C . PRO A 1 87 ? 21.700 -1.786 -11.864 1.00 68.44 87 PRO A C 1
ATOM 688 O O . PRO A 1 87 ? 21.912 -0.593 -11.667 1.00 68.44 87 PRO A O 1
ATOM 691 N N . ALA A 1 88 ? 21.959 -2.378 -13.036 1.00 72.00 88 ALA A N 1
ATOM 692 C CA . ALA A 1 88 ? 22.498 -1.667 -14.194 1.00 72.00 88 ALA A CA 1
ATOM 693 C C . ALA A 1 88 ? 21.463 -0.750 -14.868 1.00 72.00 88 ALA A C 1
ATOM 695 O O . ALA A 1 88 ? 21.844 0.190 -15.561 1.00 72.00 88 ALA A O 1
ATOM 696 N N . GLU A 1 89 ? 20.171 -1.007 -14.649 1.00 66.31 89 GLU A N 1
ATOM 697 C CA . GLU A 1 89 ? 19.061 -0.269 -15.262 1.00 66.31 89 GLU A CA 1
ATOM 698 C C . GLU A 1 89 ? 18.306 0.617 -14.267 1.00 66.31 89 GLU A C 1
ATOM 700 O O . GLU A 1 89 ? 17.370 1.314 -14.658 1.00 66.31 89 GLU A O 1
ATOM 705 N N . ARG A 1 90 ? 18.750 0.666 -13.001 1.00 67.31 90 ARG A N 1
ATOM 706 C CA . ARG A 1 90 ? 18.192 1.554 -11.973 1.00 67.31 90 ARG A CA 1
ATOM 707 C C . ARG A 1 90 ? 18.421 3.014 -12.335 1.00 67.31 90 ARG A C 1
ATOM 709 O O . ARG A 1 90 ? 19.435 3.622 -11.988 1.00 67.31 90 ARG A O 1
ATOM 716 N N . LYS A 1 91 ? 17.449 3.581 -13.037 1.00 71.38 91 LYS A N 1
ATOM 717 C CA . LYS A 1 91 ? 17.358 5.013 -13.299 1.00 71.38 91 LYS A CA 1
ATOM 718 C C . LYS A 1 91 ? 16.856 5.718 -12.048 1.00 71.38 91 LYS A C 1
ATOM 720 O O . LYS A 1 91 ? 16.082 5.165 -11.271 1.00 71.38 91 LYS A O 1
ATOM 725 N N . THR A 1 92 ? 17.295 6.959 -11.863 1.00 85.44 92 THR A N 1
ATOM 726 C CA . THR A 1 92 ? 16.646 7.856 -10.907 1.00 85.44 92 THR A CA 1
ATOM 727 C C . THR A 1 92 ? 15.196 8.044 -11.352 1.00 85.44 92 THR A C 1
ATOM 729 O O . THR A 1 92 ? 14.995 8.450 -12.499 1.00 85.44 92 THR A O 1
ATOM 732 N N . PRO A 1 93 ? 14.207 7.747 -10.496 1.00 91.12 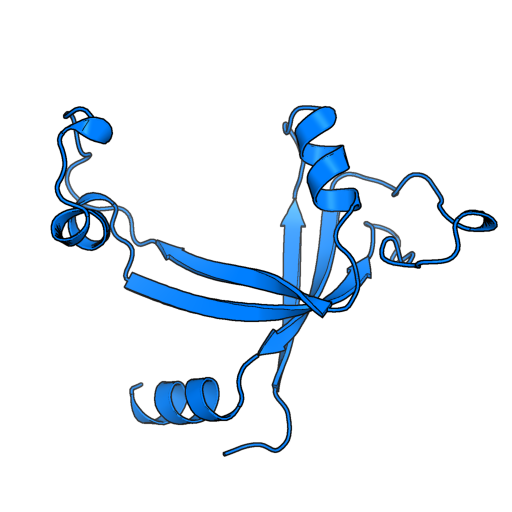93 PRO A N 1
ATOM 733 C CA . PRO A 1 93 ? 12.804 7.885 -10.863 1.00 91.12 93 PRO A CA 1
ATOM 734 C C . PRO A 1 93 ? 12.469 9.314 -11.281 1.00 91.12 93 PRO A C 1
ATOM 736 O O . PRO A 1 93 ? 12.917 10.276 -10.646 1.00 91.12 93 PRO A O 1
ATOM 739 N N . VAL A 1 94 ? 11.671 9.454 -12.335 1.00 93.81 94 VAL A N 1
ATOM 740 C CA . VAL A 1 94 ? 11.249 10.763 -12.830 1.00 93.81 94 VAL A CA 1
ATOM 741 C C . VAL A 1 94 ? 10.068 11.280 -12.009 1.00 93.81 94 VAL A C 1
ATOM 743 O O . VAL A 1 94 ? 9.111 10.558 -11.726 1.00 93.81 94 VAL A O 1
ATOM 746 N N . GLY A 1 95 ? 10.145 12.556 -11.626 1.00 94.19 95 GLY A N 1
ATOM 747 C CA . GLY A 1 95 ? 9.052 13.259 -10.966 1.00 94.19 95 GLY A CA 1
ATOM 748 C C . GLY A 1 95 ? 8.747 12.793 -9.539 1.00 94.19 95 GLY A C 1
ATOM 749 O O . GLY A 1 95 ? 9.506 12.051 -8.900 1.00 94.19 95 GLY A O 1
ATOM 750 N N . ASP A 1 96 ? 7.618 13.268 -9.020 1.00 95.88 96 ASP A N 1
ATOM 751 C CA . ASP A 1 96 ? 7.196 13.053 -7.627 1.00 95.88 96 ASP A CA 1
ATOM 752 C C . ASP A 1 96 ? 6.062 12.027 -7.506 1.00 95.88 96 ASP A C 1
ATOM 754 O O . ASP 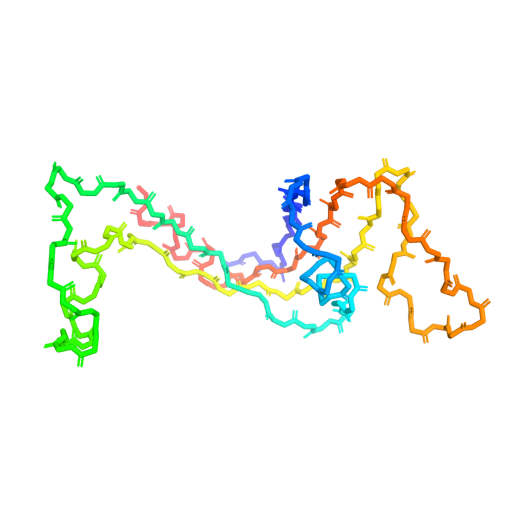A 1 96 ? 5.760 11.566 -6.404 1.00 95.88 96 ASP A O 1
ATOM 758 N N . ASN A 1 97 ? 5.437 11.659 -8.623 1.00 97.56 97 ASN A N 1
ATOM 759 C CA . ASN A 1 97 ? 4.348 10.694 -8.644 1.00 97.56 97 ASN A CA 1
ATOM 760 C C . ASN A 1 97 ? 4.875 9.263 -8.778 1.00 97.56 97 ASN A C 1
ATOM 762 O O . ASN A 1 97 ? 5.849 9.001 -9.490 1.00 97.56 97 ASN A O 1
ATOM 766 N N . ARG A 1 98 ? 4.210 8.329 -8.097 1.00 97.00 98 ARG A N 1
ATOM 767 C CA . ARG A 1 98 ? 4.437 6.891 -8.247 1.00 97.00 98 ARG A CA 1
ATOM 768 C C . ARG A 1 98 ? 3.130 6.151 -8.445 1.00 97.00 98 ARG A C 1
ATOM 770 O O . ARG A 1 98 ? 2.093 6.538 -7.898 1.00 97.00 98 ARG A O 1
ATOM 777 N N . VAL A 1 99 ? 3.205 5.054 -9.185 1.00 98.19 99 VAL A N 1
ATOM 778 C CA . VAL A 1 99 ? 2.103 4.105 -9.343 1.00 98.19 99 VAL A CA 1
ATOM 779 C C . VAL A 1 99 ? 2.576 2.739 -8.873 1.00 98.19 99 VAL A C 1
ATOM 781 O O . VAL A 1 99 ? 3.497 2.169 -9.442 1.00 98.19 99 VAL A O 1
ATOM 784 N N . LEU A 1 100 ? 1.941 2.217 -7.832 1.00 98.06 100 LEU A N 1
ATOM 785 C CA . LEU A 1 100 ? 2.123 0.851 -7.362 1.00 98.06 100 LEU A CA 1
ATOM 786 C C . LEU A 1 100 ? 1.063 -0.020 -8.028 1.00 98.06 100 LEU A C 1
ATOM 788 O O . LEU A 1 100 ? -0.133 0.186 -7.816 1.00 98.06 100 LEU A O 1
ATOM 792 N N . ARG A 1 101 ? 1.484 -1.001 -8.817 1.00 98.25 101 ARG A N 1
ATOM 793 C CA . ARG A 1 101 ? 0.622 -2.117 -9.209 1.00 98.25 101 ARG A CA 1
ATOM 794 C C . ARG A 1 101 ? 0.708 -3.177 -8.134 1.00 98.25 101 ARG A C 1
ATOM 796 O O . ARG A 1 101 ? 1.808 -3.523 -7.703 1.00 98.25 101 ARG A O 1
ATOM 803 N N . VAL A 1 102 ? -0.449 -3.647 -7.685 1.00 98.56 102 VAL A N 1
ATOM 804 C CA . VAL A 1 102 ? -0.534 -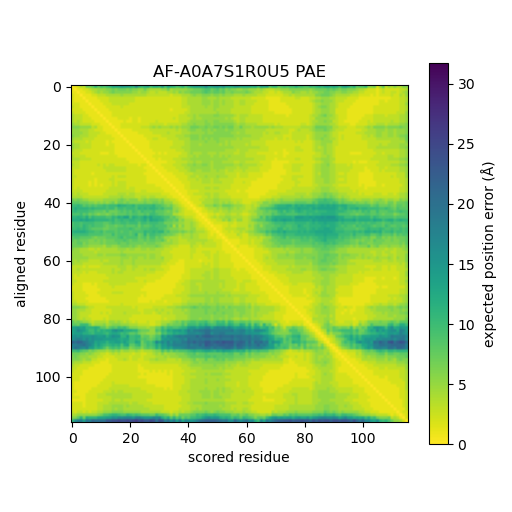4.549 -6.540 1.00 98.56 102 VAL A CA 1
ATOM 805 C C . VAL A 1 102 ? -1.521 -5.687 -6.758 1.00 98.56 102 VAL A C 1
ATOM 807 O O . VAL A 1 102 ? -2.503 -5.548 -7.496 1.00 98.56 102 VAL A O 1
ATOM 810 N N . LEU A 1 103 ? -1.279 -6.787 -6.051 1.00 98.56 103 LEU A N 1
ATOM 811 C CA . LEU A 1 103 ? -2.217 -7.882 -5.843 1.00 98.56 103 LEU A CA 1
ATOM 812 C C . LEU A 1 103 ? -2.903 -7.733 -4.486 1.00 98.56 103 LEU A C 1
ATOM 814 O O . LEU A 1 103 ? -2.254 -7.492 -3.470 1.00 98.56 103 LEU A O 1
ATOM 818 N N . LEU A 1 104 ? -4.224 -7.888 -4.474 1.00 98.38 104 LEU A N 1
ATOM 819 C CA . LEU A 1 104 ? -5.033 -7.955 -3.258 1.00 98.38 104 LEU A CA 1
ATOM 820 C C . LEU A 1 104 ? -5.391 -9.410 -2.953 1.00 98.38 104 LEU A C 1
ATOM 822 O O . LEU A 1 104 ? -5.554 -10.215 -3.871 1.00 98.38 104 LEU A O 1
ATOM 826 N N . ASP A 1 105 ? -5.577 -9.728 -1.670 1.00 97.94 105 ASP A N 1
ATOM 827 C CA . ASP A 1 105 ? -6.047 -11.049 -1.243 1.00 97.94 105 ASP A CA 1
ATOM 828 C C . ASP A 1 105 ? -7.451 -11.336 -1.832 1.00 97.94 105 ASP A C 1
ATOM 830 O O . ASP A 1 105 ? -8.413 -10.626 -1.507 1.00 97.94 105 ASP A O 1
ATOM 834 N N . PRO A 1 106 ? -7.611 -12.369 -2.685 1.00 97.75 106 PRO A N 1
ATOM 835 C CA . PRO A 1 106 ? -8.891 -12.661 -3.327 1.00 97.75 106 PRO A CA 1
ATOM 836 C C . PRO A 1 106 ? -9.995 -13.101 -2.362 1.00 97.75 106 PRO A C 1
ATOM 838 O O . PRO A 1 106 ? -11.174 -12.838 -2.616 1.00 97.75 106 PRO A O 1
ATOM 841 N N . ALA A 1 107 ? -9.644 -13.796 -1.277 1.00 96.75 107 ALA A N 1
ATOM 842 C CA . ALA A 1 107 ? -10.599 -14.264 -0.280 1.00 96.75 107 ALA A CA 1
ATOM 843 C C . ALA A 1 107 ? -11.108 -13.088 0.560 1.00 96.75 107 ALA A C 1
ATOM 845 O O . ALA A 1 107 ? -12.318 -12.953 0.740 1.00 96.75 107 ALA A O 1
ATOM 846 N N . GLN A 1 108 ? -10.202 -12.204 0.987 1.00 96.38 108 GLN A N 1
ATOM 847 C CA . GLN A 1 108 ? -10.546 -10.966 1.682 1.00 96.38 108 GLN A CA 1
ATOM 848 C C . GLN A 1 108 ? -11.385 -10.049 0.787 1.00 96.38 108 GLN A C 1
ATOM 850 O O . GLN A 1 108 ? -12.406 -9.544 1.235 1.00 96.38 108 GLN A O 1
ATOM 855 N N . TYR A 1 109 ? -11.018 -9.889 -0.489 1.00 96.81 109 TYR A N 1
ATOM 856 C CA . TYR A 1 109 ? -11.801 -9.104 -1.446 1.00 96.81 109 TYR A CA 1
ATOM 857 C C . TYR A 1 109 ? -13.217 -9.666 -1.636 1.00 96.81 109 TYR A C 1
ATOM 859 O O . TYR A 1 109 ? -14.187 -8.915 -1.686 1.00 96.81 109 TYR A O 1
ATOM 867 N N . HIS A 1 110 ? -13.357 -10.992 -1.723 1.00 96.56 110 HIS A N 1
ATOM 868 C CA . HIS A 1 110 ? -14.670 -11.623 -1.828 1.00 96.56 110 HIS A CA 1
ATOM 869 C C . HIS A 1 110 ? -15.524 -11.389 -0.578 1.00 96.56 110 HIS A C 1
ATOM 871 O O . HIS A 1 110 ? -16.688 -11.029 -0.717 1.00 96.56 110 HIS A O 1
ATOM 877 N N . ALA A 1 111 ? -14.939 -11.548 0.613 1.00 95.94 111 ALA A N 1
ATOM 878 C CA . ALA A 1 111 ? -15.623 -11.277 1.874 1.00 95.94 111 ALA A CA 1
ATOM 879 C C . ALA A 1 111 ? -16.041 -9.804 1.995 1.00 95.94 111 ALA A C 1
ATOM 881 O O . ALA A 1 111 ? -17.129 -9.512 2.486 1.00 95.94 111 ALA A O 1
ATOM 882 N N . ASP A 1 112 ? -15.205 -8.884 1.508 1.00 95.12 112 ASP A N 1
ATOM 883 C CA . ASP A 1 112 ? -15.513 -7.458 1.508 1.00 95.12 112 ASP A CA 1
ATOM 884 C C . ASP A 1 112 ? -16.725 -7.152 0.622 1.00 95.12 112 ASP A C 1
ATOM 886 O O . ASP A 1 112 ? -17.613 -6.439 1.073 1.00 95.12 112 ASP A O 1
ATOM 890 N N . LEU A 1 113 ? -16.815 -7.734 -0.583 1.00 94.12 113 LEU A N 1
ATOM 891 C CA . LEU A 1 113 ? -17.974 -7.563 -1.475 1.00 94.12 113 LEU A CA 1
ATOM 892 C C . LEU A 1 113 ? -19.291 -8.044 -0.854 1.00 94.12 113 LEU A C 1
ATOM 894 O O . LEU A 1 113 ? -20.327 -7.435 -1.103 1.00 94.12 113 LEU A O 1
ATOM 898 N N . ASP A 1 114 ? -19.250 -9.110 -0.056 1.00 92.69 114 ASP A N 1
ATOM 899 C CA . ASP A 1 114 ? -20.434 -9.650 0.624 1.00 92.69 114 ASP A CA 1
ATOM 900 C C . ASP A 1 114 ? -20.835 -8.819 1.860 1.00 92.69 114 ASP A C 1
ATOM 902 O O . ASP A 1 114 ? -21.960 -8.928 2.346 1.00 92.69 114 ASP A O 1
ATOM 906 N N . SER A 1 115 ? -19.909 -8.009 2.386 1.00 83.50 115 SER A N 1
ATOM 907 C CA . SER A 1 115 ? -20.103 -7.154 3.567 1.00 83.50 115 SER A CA 1
ATOM 908 C C . SER A 1 115 ? -20.583 -5.731 3.252 1.00 83.50 115 SER A C 1
ATOM 910 O O . SER A 1 115 ? -20.814 -4.956 4.184 1.00 83.50 115 SER A O 1
ATOM 912 N N . VAL A 1 116 ? -20.699 -5.391 1.963 1.00 59.41 116 VAL A N 1
ATOM 913 C CA . VAL A 1 116 ? -21.178 -4.091 1.458 1.00 59.41 116 VAL A CA 1
ATOM 914 C C . VAL A 1 116 ? -22.701 -4.014 1.475 1.00 59.41 116 VAL A C 1
ATOM 916 O O . VAL A 1 116 ? -23.361 -4.985 1.044 1.00 59.41 116 VAL A O 1
#

Nearest PDB structures (foldseek):
  8ro2-assembly1_Q  TM=8.286E-01  e=4.029E-08  Homo sapiens
  8ch6-assembly1_y  TM=8.288E-01  e=8.615E-08  Homo sapiens
  8ro1-assembly1_Q  TM=7.758E-01  e=6.288E-07  Caenorhabditis elegans
  4zkd-assembly1_A  TM=4.872E-01  e=5.693E+00  Saccharomyces cerevisiae

Secondary structure (DSSP, 8-state):
--S-EEEEEEEE-TT--HHHHHHHHT--TT-EEEEEEE---SS---S-GGGS-TTTHHHHHTEEEEEEEEEEEEE-TT--BS----TTT-PPPPSSEEEEEEEEPHHHHHHHHHT-

Foldseek 3Di:
DDPWDKDKDKDFQPPPDPVVLVVVLQDAFFDKDKDWDADADPDADPDDPVPDDPVCVCVNGRTDDIFIKTFHFKAAPVGDTSNDPDPVPNDDGPHGMIMTMIIGDPVVVVVVVVVD

Solvent-accessible surface area (backbone atoms only — not comparable to full-atom values): 6891 Å² total; per-residue (Å²): 112,60,95,71,39,78,50,78,49,77,48,73,49,74,90,55,54,72,69,60,50,50,56,66,60,62,49,35,59,72,40,77,48,74,52,71,43,68,48,85,50,98,62,79,75,85,71,61,75,92,78,54,55,77,86,51,44,40,67,55,61,16,51,76,46,78,42,65,30,33,26,63,42,32,23,26,62,84,63,50,72,51,28,59,83,53,77,92,70,64,63,84,70,48,76,50,39,36,38,37,33,28,39,41,55,28,62,61,52,42,54,50,63,72,72,105

Organism: Alexandrium catenella (NCBI:txid2925)

Mean predicted aligned error: 4.68 Å

pLDDT: mean 92.52, std 7.42, range [59.41, 98.56]

Radius of gyration: 17.31 Å; Cα contacts (8 Å, |Δi|>4): 190; chains: 1; bounding box: 44×34×44 Å

InterPro domains:
  IPR048966 RNA helicase aquarius, beta-barrel [PF21143] (2-115)